Protein AF-A0A2T2UJF6-F1 (afdb_monomer)

Mean predicted aligned error: 7.25 Å

pLDDT: mean 85.11, std 14.35, range [44.59, 97.81]

Solvent-accessible surface area (backbone atoms only — not comparable to full-atom values): 8310 Å² total; per-residue (Å²): 109,72,63,43,50,55,43,50,44,75,62,60,75,44,93,82,50,60,74,75,50,66,83,73,54,60,34,52,92,78,45,32,32,29,29,71,58,31,45,51,50,45,28,36,33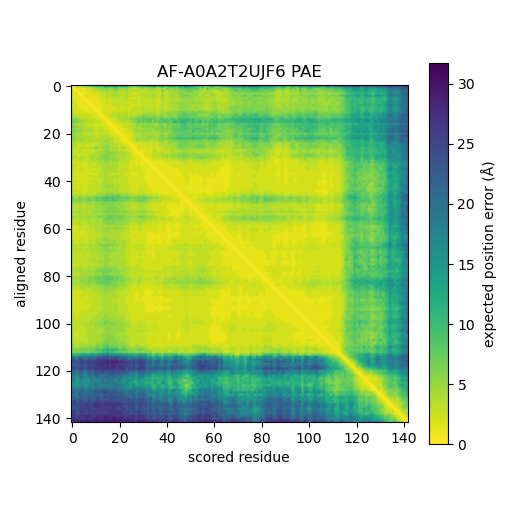,31,73,55,99,87,23,71,34,78,39,82,92,53,58,42,46,75,47,48,34,52,40,44,77,58,40,48,46,45,34,34,77,71,66,66,39,89,70,88,60,68,25,31,66,43,25,53,50,42,28,52,54,35,28,73,77,34,58,67,41,23,40,65,53,57,60,58,42,53,50,83,78,71,58,99,66,80,76,58,56,91,76,46,54,93,62,71,89,48,84,86,70,46,80,78,84,128

Foldseek 3Di:
DVQQVVLVCVQPVDPPRDPVVNVVQDHQVVQALSLVVLVLCQLCCDDAPRRPNVDPPDFLLPGWASDDPQLLVLCVVVVQDPDPDSTVVRRVSQLVVLCVVPNRHSRLCNVVSVVVPDDPDDDDCRSCPPDDDDPVNDPDDD

Secondary structure (DSSP, 8-state):
-HHHHHHHHHHHSSTT--GGGGGTS--GGGT---HHHHHHHHHHHSBSSS-B----SS-GGG------HHHHHHHHHTTS---SS-SHHHHHHHHHHHHHH-TT-GGGGHHHHHHTTT-SSPPPHHHHTT----TTTSPPP-

Sequence (142 aa):
PMLQGVSTTLLTIHDDTPQRLRKHLARPEAGSACKRLNMYLRWMVRPGPVDFGHWSCLDPADLMMPVDVHVGRQARELGLLTRKSNDWTAVRRLTAVCRHFYPSDPARYDFAFFGVGAQDDSLDTRFTGDNSVNRSSLPTPR

Structure (mmCIF, N/CA/C/O backbone):
data_AF-A0A2T2UJF6-F1
#
_entry.id   AF-A0A2T2UJF6-F1
#
loop_
_atom_site.group_PDB
_atom_site.id
_atom_site.type_symbol
_atom_site.label_atom_id
_atom_site.label_alt_id
_atom_site.label_comp_id
_atom_site.label_asym_id
_atom_site.label_entity_id
_atom_site.label_seq_id
_atom_site.pdbx_PDB_ins_code
_atom_site.Cartn_x
_atom_site.Cartn_y
_atom_site.Cartn_z
_atom_site.occupancy
_atom_site.B_iso_or_equiv
_atom_site.auth_seq_id
_atom_site.auth_comp_id
_atom_site.auth_asym_id
_atom_site.auth_atom_id
_atom_site.pdbx_PDB_model_num
ATOM 1 N N . PRO A 1 1 ? 10.808 -10.452 1.354 1.00 67.69 1 PRO A N 1
ATOM 2 C CA . PRO A 1 1 ? 9.364 -10.206 1.099 1.00 67.69 1 PRO A CA 1
ATOM 3 C C . PRO A 1 1 ? 9.130 -10.037 -0.409 1.00 67.69 1 PRO A C 1
ATOM 5 O O . PRO A 1 1 ? 10.040 -9.562 -1.079 1.00 67.69 1 PRO A O 1
ATOM 8 N N . MET A 1 2 ? 7.959 -10.415 -0.933 1.00 84.12 2 MET A N 1
ATOM 9 C CA . MET A 1 2 ? 7.640 -10.380 -2.375 1.00 84.12 2 MET A CA 1
ATOM 10 C C . MET A 1 2 ? 7.996 -9.033 -3.034 1.00 84.12 2 MET A C 1
ATOM 12 O O . MET A 1 2 ? 8.713 -9.003 -4.031 1.00 84.12 2 MET A O 1
ATOM 16 N N . LEU A 1 3 ? 7.645 -7.911 -2.393 1.00 86.19 3 LEU A N 1
ATOM 17 C CA . LEU A 1 3 ? 7.971 -6.568 -2.892 1.00 86.19 3 LEU A CA 1
ATOM 18 C C . LEU A 1 3 ? 9.470 -6.275 -3.017 1.00 86.19 3 LEU A C 1
ATOM 20 O O . LEU A 1 3 ? 9.873 -5.488 -3.872 1.00 86.19 3 LEU A O 1
ATOM 24 N N . GLN A 1 4 ? 10.298 -6.887 -2.167 1.00 86.56 4 GLN A N 1
ATOM 25 C CA . GLN A 1 4 ? 11.748 -6.777 -2.311 1.00 86.56 4 GLN A CA 1
ATOM 26 C C . GLN A 1 4 ? 12.196 -7.468 -3.600 1.00 86.56 4 GLN A C 1
ATOM 28 O O . GLN A 1 4 ? 12.997 -6.897 -4.326 1.00 86.56 4 GLN A O 1
ATOM 33 N N . GLY A 1 5 ? 11.639 -8.646 -3.904 1.00 86.31 5 GLY A N 1
ATOM 34 C CA . GLY A 1 5 ? 11.901 -9.367 -5.149 1.00 86.31 5 GLY A CA 1
ATOM 35 C C . GLY A 1 5 ? 11.538 -8.529 -6.370 1.00 86.31 5 GLY A C 1
ATOM 36 O O . GLY A 1 5 ? 12.403 -8.278 -7.195 1.00 86.31 5 GLY A O 1
ATOM 37 N N . VAL A 1 6 ? 10.313 -7.992 -6.421 1.00 86.69 6 VAL A N 1
ATOM 38 C CA . VAL A 1 6 ? 9.859 -7.120 -7.524 1.00 86.69 6 VAL A CA 1
ATOM 39 C C . VAL A 1 6 ? 10.789 -5.920 -7.712 1.00 86.69 6 VAL A C 1
ATOM 41 O O . VAL A 1 6 ? 11.207 -5.623 -8.827 1.00 86.69 6 VAL A O 1
ATOM 44 N N . SER A 1 7 ? 11.138 -5.235 -6.621 1.00 87.56 7 SER A N 1
ATOM 45 C CA . SER A 1 7 ? 12.005 -4.058 -6.686 1.00 87.56 7 SER A CA 1
ATOM 46 C C . SER A 1 7 ? 13.416 -4.410 -7.167 1.00 87.56 7 SER A C 1
ATOM 48 O O . SER A 1 7 ? 13.961 -3.726 -8.031 1.00 87.56 7 SER A O 1
ATOM 50 N N . THR A 1 8 ? 13.988 -5.513 -6.673 1.00 88.19 8 THR A N 1
ATOM 51 C CA . THR A 1 8 ? 15.278 -6.024 -7.148 1.00 88.19 8 THR A CA 1
ATOM 52 C C . THR A 1 8 ? 15.211 -6.384 -8.630 1.00 88.19 8 THR A C 1
ATOM 54 O O . THR A 1 8 ? 16.037 -5.893 -9.389 1.00 88.19 8 THR A O 1
ATOM 57 N N . THR A 1 9 ? 14.204 -7.149 -9.062 1.00 89.44 9 THR A N 1
ATOM 58 C CA . THR A 1 9 ? 14.029 -7.542 -10.466 1.00 89.44 9 THR A CA 1
ATOM 59 C C . THR A 1 9 ? 13.935 -6.326 -11.381 1.00 89.44 9 THR A C 1
ATOM 61 O O . THR A 1 9 ? 14.648 -6.268 -12.373 1.00 89.44 9 THR A O 1
ATOM 64 N N . LEU A 1 10 ? 13.138 -5.310 -11.037 1.00 87.88 10 LEU A N 1
ATOM 65 C CA . LEU A 1 10 ? 13.035 -4.082 -11.838 1.00 87.88 10 LEU A CA 1
ATOM 66 C C . LEU A 1 10 ? 14.374 -3.344 -11.989 1.00 87.88 10 LEU A C 1
ATOM 68 O O . LEU A 1 10 ? 14.587 -2.658 -12.983 1.00 87.88 10 LEU A O 1
ATOM 72 N N . LEU A 1 11 ? 15.269 -3.464 -11.008 1.00 88.56 11 LEU A N 1
ATOM 73 C CA . LEU A 1 11 ? 16.594 -2.843 -11.037 1.00 88.56 11 LEU A CA 1
ATOM 74 C C . LEU A 1 11 ? 17.646 -3.681 -11.775 1.00 88.56 11 LEU A C 1
ATOM 76 O O . LEU A 1 11 ? 18.731 -3.159 -12.033 1.00 88.56 11 LEU A O 1
ATOM 80 N N . THR A 1 12 ? 17.363 -4.954 -12.058 1.00 89.12 12 THR A N 1
ATOM 81 C CA . THR A 1 12 ? 18.329 -5.912 -12.622 1.00 89.12 12 THR A CA 1
ATOM 82 C C . THR A 1 12 ? 17.839 -6.612 -13.888 1.00 89.12 12 THR A C 1
ATOM 84 O O . THR A 1 12 ? 18.555 -7.453 -14.411 1.00 89.12 12 THR A O 1
ATOM 87 N N . ILE A 1 13 ? 16.627 -6.323 -14.370 1.00 91.19 13 ILE A N 1
ATOM 88 C CA . ILE A 1 13 ? 16.041 -6.995 -15.542 1.00 91.19 13 ILE A CA 1
ATOM 89 C C . ILE A 1 13 ? 16.775 -6.664 -16.849 1.00 91.19 13 ILE A C 1
ATOM 91 O O . ILE A 1 13 ? 16.797 -7.484 -17.761 1.00 91.19 13 ILE A O 1
ATOM 95 N N . HIS A 1 14 ? 17.393 -5.485 -16.927 1.00 90.62 14 HIS A N 1
ATOM 96 C CA . HIS A 1 14 ? 18.230 -5.072 -18.050 1.00 90.62 14 HIS A CA 1
ATOM 97 C C . HIS A 1 14 ? 19.591 -4.607 -17.543 1.00 90.62 14 HIS A C 1
ATOM 99 O O . HIS A 1 14 ? 19.652 -3.804 -16.605 1.00 90.62 14 HIS A O 1
ATOM 105 N N . ASP A 1 15 ? 20.662 -5.045 -18.199 1.00 88.94 15 ASP A N 1
ATOM 106 C CA . ASP A 1 15 ? 22.034 -4.671 -17.835 1.00 88.94 15 ASP A CA 1
ATOM 107 C C . ASP A 1 15 ? 22.271 -3.154 -17.951 1.00 88.94 15 ASP A C 1
ATOM 109 O O . ASP A 1 15 ? 22.974 -2.564 -17.132 1.00 88.94 15 ASP A O 1
ATOM 113 N N . ASP A 1 16 ? 21.571 -2.495 -18.881 1.00 92.06 16 ASP A N 1
ATOM 114 C CA . ASP A 1 16 ? 21.633 -1.044 -19.103 1.00 92.06 16 ASP A CA 1
ATOM 115 C C . ASP A 1 16 ? 20.807 -0.215 -18.101 1.00 92.06 16 ASP A C 1
ATOM 117 O O . ASP A 1 16 ? 20.707 1.012 -18.223 1.00 92.06 16 ASP A O 1
ATOM 121 N N . THR A 1 17 ? 20.185 -0.849 -17.098 1.00 88.12 17 THR A N 1
ATOM 122 C CA . THR A 1 17 ? 19.351 -0.143 -16.114 1.00 88.12 17 THR A CA 1
ATOM 123 C C . THR A 1 17 ? 20.172 0.929 -15.382 1.00 88.12 17 THR A C 1
ATOM 125 O O . THR A 1 17 ? 21.103 0.604 -14.634 1.00 88.12 17 THR A O 1
ATOM 128 N N . PRO A 1 18 ? 19.822 2.227 -15.500 1.00 89.56 18 PRO A N 1
ATOM 129 C CA . PRO A 1 18 ? 20.644 3.284 -14.932 1.00 89.56 18 PRO A CA 1
ATOM 130 C C . PRO A 1 18 ? 20.773 3.173 -13.412 1.00 89.56 18 PRO A C 1
ATOM 132 O O . PRO A 1 18 ? 19.773 3.131 -12.692 1.00 89.56 18 PRO A O 1
ATOM 135 N N . GLN A 1 19 ? 22.002 3.259 -12.892 1.00 85.81 19 GLN A N 1
ATOM 136 C CA . GLN A 1 19 ? 22.273 3.170 -11.449 1.00 85.81 19 GLN A CA 1
ATOM 137 C C . GLN A 1 19 ? 21.448 4.157 -10.609 1.00 85.81 19 GLN A C 1
ATOM 139 O O . GLN A 1 19 ? 21.011 3.820 -9.506 1.00 85.81 19 GLN A O 1
ATOM 144 N N . ARG A 1 20 ? 21.162 5.346 -11.160 1.00 87.06 20 ARG A N 1
ATOM 145 C CA . ARG A 1 20 ? 20.326 6.378 -10.527 1.00 87.06 20 ARG A CA 1
ATOM 146 C C . ARG A 1 20 ? 18.903 5.912 -10.202 1.00 87.06 20 ARG A C 1
ATOM 148 O O . ARG A 1 20 ? 18.263 6.534 -9.366 1.00 87.06 20 ARG A O 1
ATOM 155 N N . LEU A 1 21 ? 18.393 4.848 -10.823 1.00 85.19 21 LEU A N 1
ATOM 156 C CA . LEU A 1 21 ? 17.050 4.335 -10.547 1.00 85.19 21 LEU A CA 1
ATOM 157 C C . LEU A 1 21 ? 16.946 3.729 -9.136 1.00 85.19 21 LEU A C 1
ATOM 159 O O . LEU A 1 21 ? 15.895 3.826 -8.503 1.00 85.19 21 LEU A O 1
ATOM 163 N N . ARG A 1 22 ? 18.055 3.209 -8.583 1.00 82.25 22 ARG A N 1
ATOM 164 C CA . ARG A 1 22 ? 18.105 2.572 -7.251 1.00 82.25 22 ARG A CA 1
ATOM 165 C C . ARG A 1 22 ? 17.654 3.483 -6.103 1.00 82.25 22 ARG A C 1
ATOM 167 O O . ARG A 1 22 ? 17.136 2.982 -5.107 1.00 82.25 22 ARG A O 1
ATOM 174 N N . LYS A 1 23 ? 17.847 4.804 -6.227 1.00 82.25 23 LYS A N 1
ATOM 175 C CA . LYS A 1 23 ? 17.391 5.805 -5.237 1.00 82.25 23 LYS A CA 1
ATOM 176 C C . LYS A 1 23 ? 15.927 6.221 -5.413 1.00 82.25 23 LYS A C 1
ATOM 178 O O . LYS A 1 23 ? 15.360 6.832 -4.517 1.00 82.25 23 LYS A O 1
ATOM 183 N N . HIS A 1 24 ? 15.324 5.915 -6.560 1.00 83.31 24 HIS A N 1
ATOM 184 C CA . HIS A 1 24 ? 13.951 6.303 -6.890 1.00 83.31 24 HIS A CA 1
ATOM 185 C C . HIS A 1 24 ? 12.954 5.151 -6.755 1.00 83.31 24 HIS A C 1
ATOM 187 O O . HIS A 1 24 ? 11.755 5.401 -6.623 1.00 83.31 24 HIS A O 1
ATOM 193 N N . LEU A 1 25 ? 13.435 3.905 -6.749 1.00 87.06 25 LEU A N 1
ATOM 194 C CA . LEU A 1 25 ? 12.606 2.735 -6.510 1.00 87.06 25 LEU A CA 1
ATOM 195 C C . LEU A 1 25 ? 12.590 2.377 -5.019 1.00 87.06 25 LEU A C 1
ATOM 197 O O . LEU A 1 25 ? 13.618 2.069 -4.412 1.00 87.06 25 LEU A O 1
ATOM 201 N N . ALA A 1 26 ? 11.400 2.433 -4.424 1.00 88.31 26 ALA A N 1
ATOM 202 C CA . ALA A 1 26 ? 11.202 2.099 -3.021 1.00 88.31 26 ALA A CA 1
ATOM 203 C C . ALA A 1 26 ? 11.462 0.606 -2.758 1.00 88.31 26 ALA A C 1
ATOM 205 O O . ALA A 1 26 ? 11.133 -0.251 -3.584 1.00 88.31 26 ALA A O 1
ATOM 206 N N . ARG A 1 27 ? 12.038 0.306 -1.588 1.00 89.56 27 ARG A N 1
ATOM 207 C CA . ARG A 1 27 ?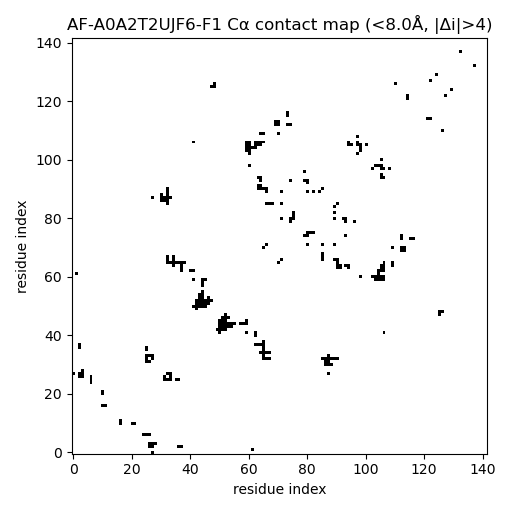 12.348 -1.056 -1.138 1.00 89.56 27 ARG A CA 1
ATOM 208 C C . ARG A 1 27 ? 11.988 -1.247 0.336 1.00 89.56 27 ARG A C 1
ATOM 210 O O . ARG A 1 27 ? 12.296 -0.357 1.136 1.00 89.56 27 ARG A O 1
ATOM 217 N N . PRO A 1 28 ? 11.394 -2.396 0.710 1.00 89.69 28 PRO A N 1
ATOM 218 C CA . PRO A 1 28 ? 11.112 -2.726 2.104 1.00 89.69 28 PRO A CA 1
ATOM 219 C C . PRO A 1 28 ? 12.334 -2.666 3.025 1.00 89.69 28 PRO A C 1
ATOM 221 O O . PRO A 1 28 ? 12.223 -2.183 4.149 1.00 89.69 28 PRO A O 1
ATOM 224 N N . GLU A 1 29 ? 13.500 -3.122 2.553 1.00 88.62 29 GLU A N 1
ATOM 225 C CA . GLU A 1 29 ? 14.750 -3.134 3.335 1.00 88.62 29 GLU A CA 1
ATOM 226 C C . GLU A 1 29 ? 15.220 -1.731 3.751 1.00 88.62 29 GLU A C 1
ATOM 228 O O . GLU A 1 29 ? 15.819 -1.565 4.807 1.00 88.62 29 GLU A O 1
ATOM 233 N N . ALA A 1 30 ? 14.874 -0.704 2.966 1.00 86.56 30 ALA A N 1
ATOM 234 C CA . ALA A 1 30 ? 15.171 0.695 3.263 1.00 86.56 30 ALA A CA 1
ATOM 235 C C . ALA A 1 30 ? 14.131 1.341 4.205 1.00 86.56 30 ALA A C 1
ATOM 237 O O . ALA A 1 30 ? 14.088 2.561 4.343 1.00 86.56 30 ALA A O 1
ATOM 238 N N . GLY A 1 31 ? 13.229 0.549 4.797 1.00 87.00 31 GLY A N 1
ATOM 239 C CA . GLY A 1 31 ? 12.170 1.018 5.695 1.00 87.00 31 GLY A CA 1
ATOM 240 C C . GLY A 1 31 ? 11.010 1.741 5.000 1.00 87.00 31 GLY A C 1
ATOM 241 O O . GLY A 1 31 ? 10.057 2.148 5.664 1.00 87.00 31 GLY A O 1
ATOM 242 N N . SER A 1 32 ? 11.038 1.881 3.672 1.00 91.38 32 SER A N 1
ATOM 243 C CA . SER A 1 32 ? 9.984 2.565 2.922 1.00 91.38 32 SER A CA 1
ATOM 244 C C . SER A 1 32 ? 8.648 1.826 3.020 1.00 91.38 32 SER A C 1
ATOM 246 O O . SER A 1 32 ? 8.590 0.606 2.871 1.00 91.38 32 SER A O 1
ATOM 248 N N . ALA A 1 33 ? 7.546 2.571 3.146 1.00 93.94 33 ALA A N 1
ATOM 249 C CA . ALA A 1 33 ? 6.194 2.021 3.004 1.00 93.94 33 ALA A CA 1
ATOM 250 C C . ALA A 1 33 ? 5.951 1.390 1.622 1.00 93.94 33 ALA A C 1
ATOM 252 O O . ALA A 1 33 ? 4.980 0.668 1.430 1.00 93.94 33 ALA A O 1
ATOM 253 N N . CYS A 1 34 ? 6.801 1.701 0.636 1.00 95.31 34 CYS A N 1
ATOM 254 C CA . CYS A 1 34 ? 6.667 1.231 -0.740 1.00 95.31 34 CYS A CA 1
ATOM 255 C C . CYS A 1 34 ? 5.301 1.561 -1.363 1.00 95.31 34 CYS A C 1
ATOM 257 O O . CYS A 1 34 ? 4.871 0.877 -2.285 1.00 95.31 34 CYS A O 1
ATOM 259 N N . LYS A 1 35 ? 4.633 2.633 -0.902 1.00 94.50 35 LYS A N 1
ATOM 260 C CA . LYS A 1 35 ? 3.248 2.973 -1.269 1.00 94.50 35 LYS A CA 1
ATOM 261 C C . LYS A 1 35 ? 2.993 2.933 -2.771 1.00 94.50 35 LYS A C 1
ATOM 263 O O . LYS A 1 35 ? 2.043 2.303 -3.212 1.00 94.50 35 LYS A O 1
ATOM 268 N N . ARG A 1 36 ? 3.859 3.575 -3.561 1.00 93.38 36 ARG A N 1
ATOM 269 C CA . ARG A 1 36 ? 3.731 3.615 -5.027 1.00 93.38 36 ARG A CA 1
ATOM 270 C C . ARG A 1 36 ? 3.801 2.222 -5.654 1.00 93.38 36 ARG A C 1
ATOM 272 O O . ARG A 1 36 ? 3.019 1.931 -6.546 1.00 93.38 36 ARG A O 1
ATOM 279 N N . LEU A 1 37 ? 4.707 1.372 -5.171 1.00 94.00 37 LEU A N 1
ATOM 280 C CA . LEU A 1 37 ? 4.861 0.010 -5.676 1.00 94.00 37 LEU A CA 1
ATOM 281 C C . LEU A 1 37 ? 3.689 -0.880 -5.235 1.00 94.00 37 LEU A C 1
ATOM 283 O O . LEU A 1 37 ? 3.153 -1.611 -6.057 1.00 94.00 37 LEU A O 1
ATOM 287 N N . ASN A 1 38 ? 3.226 -0.753 -3.986 1.00 96.00 38 ASN A N 1
ATOM 288 C CA . ASN A 1 38 ? 2.009 -1.422 -3.510 1.00 96.00 38 ASN A CA 1
ATOM 289 C C . ASN A 1 38 ? 0.775 -1.015 -4.331 1.00 96.00 38 ASN A C 1
ATOM 291 O O . ASN A 1 38 ? -0.008 -1.879 -4.709 1.00 96.00 38 ASN A O 1
ATOM 295 N N . MET A 1 39 ? 0.616 0.278 -4.647 1.00 95.31 39 MET A N 1
ATOM 296 C CA . MET A 1 39 ? -0.482 0.757 -5.498 1.00 95.31 39 MET A CA 1
ATOM 297 C C . MET A 1 39 ? -0.416 0.187 -6.901 1.00 95.31 39 MET A C 1
ATOM 299 O O . MET A 1 39 ? -1.422 -0.296 -7.406 1.00 95.31 39 MET A O 1
ATOM 303 N N . TYR A 1 40 ? 0.769 0.212 -7.507 1.00 95.06 40 TYR A N 1
ATOM 304 C CA . TYR A 1 40 ? 0.957 -0.338 -8.838 1.00 95.06 40 TYR A CA 1
ATOM 305 C C . TYR A 1 40 ? 0.605 -1.829 -8.876 1.00 95.06 40 TYR A C 1
ATOM 307 O O . TYR A 1 40 ? -0.196 -2.248 -9.702 1.00 95.06 40 TYR A O 1
ATOM 315 N N . LEU A 1 41 ? 1.133 -2.621 -7.937 1.00 95.31 41 LEU A N 1
ATOM 316 C CA . LEU A 1 41 ? 0.828 -4.050 -7.851 1.00 95.31 41 LEU A CA 1
ATOM 317 C C . LEU A 1 41 ? -0.665 -4.304 -7.642 1.00 95.31 41 LEU A C 1
ATOM 319 O O . LEU A 1 41 ? -1.229 -5.165 -8.305 1.00 95.31 41 LEU A O 1
ATOM 323 N N . ARG A 1 42 ? -1.323 -3.523 -6.780 1.00 95.50 42 ARG A N 1
ATOM 324 C CA . ARG A 1 42 ? -2.771 -3.608 -6.585 1.00 95.50 42 ARG A CA 1
ATOM 325 C C . ARG A 1 42 ? -3.534 -3.385 -7.891 1.00 95.50 42 ARG A C 1
ATOM 327 O O . ARG A 1 42 ? -4.376 -4.213 -8.215 1.00 95.50 42 ARG A O 1
ATOM 334 N N . TRP A 1 43 ? -3.227 -2.320 -8.635 1.00 96.25 43 TRP A N 1
ATOM 335 C CA . TRP A 1 43 ? -3.873 -2.035 -9.919 1.00 96.25 43 TRP A CA 1
ATOM 336 C C . TRP A 1 43 ? -3.650 -3.144 -10.941 1.00 96.25 43 TRP A C 1
ATOM 338 O O . TRP A 1 43 ? -4.566 -3.487 -11.677 1.00 96.25 43 TRP A O 1
ATOM 348 N N . MET A 1 44 ? -2.448 -3.713 -10.997 1.00 97.25 44 MET A N 1
ATOM 349 C CA . MET A 1 44 ? -2.144 -4.747 -11.983 1.00 97.25 44 MET A CA 1
ATOM 350 C C . MET A 1 44 ? -2.763 -6.104 -11.631 1.00 97.25 44 MET A C 1
ATOM 352 O O . MET A 1 44 ? -3.155 -6.822 -12.543 1.00 97.25 44 MET A O 1
ATOM 356 N N . VAL A 1 45 ? -2.851 -6.456 -10.345 1.00 96.38 45 VAL A N 1
ATOM 357 C CA . VAL A 1 45 ? -3.259 -7.795 -9.879 1.00 96.38 45 VAL A CA 1
ATOM 358 C C . VAL A 1 45 ? -4.751 -7.884 -9.559 1.00 96.38 45 VAL A C 1
ATOM 360 O O . VAL A 1 45 ? -5.389 -8.880 -9.886 1.00 96.38 45 VAL A O 1
ATOM 363 N N . ARG A 1 46 ? -5.342 -6.871 -8.910 1.00 95.19 46 ARG A N 1
ATOM 364 C CA . ARG A 1 46 ? -6.766 -6.922 -8.546 1.00 95.19 46 ARG A CA 1
ATOM 365 C C . ARG A 1 46 ? -7.629 -6.559 -9.751 1.00 95.19 46 ARG A C 1
ATOM 367 O O . ARG A 1 46 ? -7.335 -5.567 -10.411 1.00 95.19 46 ARG A O 1
ATOM 374 N N . PRO A 1 47 ? -8.727 -7.279 -10.009 1.00 91.19 47 PRO A N 1
ATOM 375 C CA . PRO A 1 47 ? -9.768 -6.788 -10.896 1.00 91.19 47 PRO A CA 1
ATOM 376 C C . PRO A 1 47 ? -10.626 -5.743 -10.168 1.00 91.19 47 PRO A C 1
ATOM 378 O O . PRO A 1 47 ? -10.904 -5.865 -8.970 1.00 91.19 47 PRO A O 1
ATOM 381 N N . GLY A 1 48 ? -11.095 -4.724 -10.883 1.00 87.38 48 GLY A N 1
ATOM 382 C CA . GLY A 1 48 ? -12.051 -3.778 -10.323 1.00 87.38 48 GLY A CA 1
ATOM 383 C C . GLY A 1 48 ? -12.400 -2.619 -11.253 1.00 87.38 48 GLY A C 1
ATOM 384 O O . GLY A 1 48 ? -11.922 -2.543 -12.377 1.00 87.38 48 GLY A O 1
ATOM 385 N N . PRO A 1 49 ? -13.235 -1.679 -10.784 1.00 83.94 49 PRO A N 1
ATOM 386 C CA . PRO A 1 49 ? -13.602 -0.491 -11.560 1.00 83.94 49 PRO A CA 1
ATOM 387 C C . PRO A 1 49 ? -12.433 0.490 -11.766 1.00 83.94 49 PRO A C 1
ATOM 389 O O . PRO A 1 49 ? -12.468 1.286 -12.698 1.00 83.94 49 PRO A O 1
ATOM 392 N N . VAL A 1 50 ? -11.421 0.450 -10.892 1.00 87.81 50 VAL A N 1
ATOM 393 C CA . VAL A 1 50 ? -10.193 1.269 -10.973 1.00 87.81 50 VAL A CA 1
ATOM 394 C C . VAL A 1 50 ? -8.950 0.401 -11.197 1.00 87.81 50 VAL A C 1
ATOM 396 O O . VAL A 1 50 ? -7.968 0.869 -11.767 1.00 87.81 50 VAL A O 1
ATOM 399 N N . ASP A 1 51 ? -8.988 -0.857 -10.752 1.00 93.69 51 ASP A N 1
ATOM 400 C CA . ASP A 1 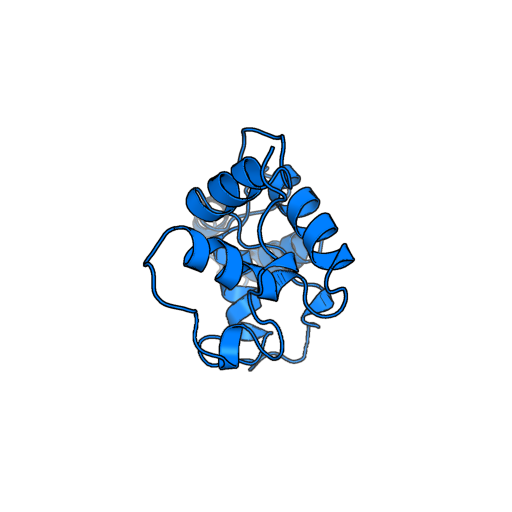51 ? -7.861 -1.782 -10.834 1.00 93.69 51 ASP A CA 1
ATOM 401 C C . ASP A 1 51 ? -7.969 -2.596 -12.141 1.00 93.69 51 ASP A C 1
ATOM 403 O O . ASP A 1 51 ? -9.027 -3.138 -12.456 1.00 93.69 51 ASP A O 1
ATOM 407 N N . PHE A 1 52 ? -6.883 -2.672 -12.912 1.00 95.31 52 PHE A N 1
ATOM 408 C CA . PHE A 1 52 ? -6.855 -3.269 -14.251 1.00 95.31 52 PHE A CA 1
ATOM 409 C C . PHE A 1 52 ? -6.986 -4.797 -14.260 1.00 95.31 52 PHE A C 1
ATOM 411 O O . PHE A 1 52 ? -7.592 -5.355 -15.172 1.00 95.31 52 PHE A O 1
ATOM 418 N N . GLY A 1 53 ? -6.387 -5.483 -13.282 1.00 95.44 53 GLY A N 1
ATOM 419 C CA . GLY A 1 53 ? -6.449 -6.946 -13.164 1.00 95.44 53 GLY A CA 1
ATOM 420 C C . GLY A 1 53 ? -5.792 -7.718 -14.317 1.00 95.44 53 GLY A C 1
ATOM 421 O O . GLY A 1 53 ? -6.224 -8.819 -14.647 1.00 95.44 53 GLY A O 1
ATOM 422 N N . HIS A 1 54 ? -4.771 -7.151 -14.964 1.00 96.56 54 HIS A N 1
ATOM 423 C CA . HIS A 1 54 ? -4.075 -7.790 -16.088 1.00 96.56 54 HIS A CA 1
ATOM 424 C C . HIS A 1 54 ? -3.053 -8.858 -15.677 1.00 96.56 54 HIS A C 1
ATOM 426 O O . HIS A 1 54 ? -2.628 -9.647 -16.519 1.00 96.56 54 HIS A O 1
ATOM 432 N N . TRP A 1 55 ? -2.589 -8.865 -14.428 1.00 95.38 55 TRP A N 1
ATOM 433 C CA . TRP A 1 55 ? -1.540 -9.771 -13.965 1.00 95.38 55 TRP A CA 1
ATOM 434 C C . TRP A 1 55 ? -2.124 -10.945 -13.189 1.00 95.38 55 TRP A C 1
ATOM 436 O O . TRP 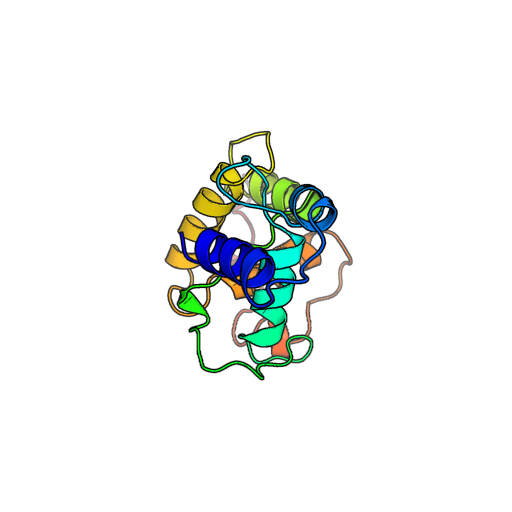A 1 55 ? -2.710 -10.762 -12.130 1.00 95.38 55 TRP A O 1
ATOM 446 N N . SER A 1 56 ? -1.876 -12.154 -13.693 1.00 93.06 56 SER A N 1
ATOM 447 C CA . SER A 1 56 ? -2.265 -13.426 -13.071 1.00 93.06 56 SER A CA 1
ATOM 448 C C . SER A 1 56 ? -1.095 -14.173 -12.422 1.00 93.06 56 SER A C 1
ATOM 450 O O . SER A 1 56 ? -1.253 -15.296 -11.961 1.00 93.06 56 SER A O 1
ATOM 452 N N . CYS A 1 57 ? 0.107 -13.588 -12.424 1.00 90.38 57 CYS A N 1
ATOM 453 C CA . CYS A 1 57 ? 1.310 -14.190 -11.838 1.00 90.38 57 CYS A CA 1
ATOM 454 C C . CYS A 1 57 ? 1.403 -14.027 -10.311 1.00 90.38 57 CYS A C 1
ATOM 456 O O . CYS A 1 57 ? 2.375 -14.478 -9.708 1.00 90.38 57 CYS A O 1
ATOM 458 N N . LEU A 1 58 ? 0.434 -13.340 -9.706 1.00 92.50 58 LEU A N 1
ATOM 459 C CA . LEU A 1 58 ? 0.346 -13.029 -8.285 1.00 92.50 58 LEU A CA 1
ATOM 460 C C . LEU A 1 58 ? -1.118 -13.091 -7.867 1.00 92.50 58 LEU A C 1
ATOM 462 O O . LEU A 1 58 ? -1.982 -12.664 -8.633 1.00 92.50 58 LEU A O 1
ATOM 466 N N . ASP A 1 59 ? -1.377 -13.536 -6.641 1.00 94.62 59 ASP A N 1
ATOM 467 C CA . ASP A 1 59 ? -2.727 -13.540 -6.091 1.00 94.62 59 ASP A CA 1
ATOM 468 C C . ASP A 1 59 ? -3.016 -12.238 -5.324 1.00 94.62 59 ASP A C 1
ATOM 470 O O . ASP A 1 59 ? -2.126 -11.686 -4.663 1.00 94.62 59 ASP A O 1
ATOM 474 N N . PRO A 1 60 ? -4.269 -11.739 -5.315 1.00 95.62 60 PRO A N 1
ATOM 475 C CA . PRO A 1 60 ? -4.653 -10.599 -4.480 1.00 95.62 60 PRO A CA 1
ATOM 476 C C . PRO A 1 60 ? -4.313 -10.779 -2.989 1.00 95.62 60 PRO A C 1
ATOM 478 O O . PRO A 1 60 ? -4.030 -9.799 -2.297 1.00 95.62 60 PRO A O 1
ATOM 481 N N . ALA A 1 61 ? -4.262 -12.023 -2.502 1.00 95.88 61 ALA A N 1
ATOM 482 C CA . ALA A 1 61 ? -3.882 -12.384 -1.134 1.00 95.88 61 ALA A CA 1
ATOM 483 C C . ALA A 1 61 ? -2.434 -11.987 -0.767 1.00 95.88 61 ALA A C 1
ATOM 485 O O . ALA A 1 61 ? -2.134 -11.707 0.407 1.00 95.88 61 ALA A O 1
ATOM 486 N N . ASP A 1 62 ? -1.549 -11.917 -1.768 1.00 94.56 62 ASP A N 1
ATOM 487 C CA . ASP A 1 62 ? -0.133 -11.559 -1.623 1.00 94.56 62 ASP A CA 1
ATOM 488 C C . ASP A 1 62 ? 0.099 -10.047 -1.556 1.00 94.56 62 ASP A C 1
ATOM 490 O O . ASP A 1 62 ? 1.192 -9.584 -1.204 1.00 94.56 62 ASP A O 1
ATOM 494 N N . LEU A 1 63 ? -0.923 -9.255 -1.884 1.00 96.06 63 LEU A N 1
ATOM 495 C CA . LEU A 1 63 ? -0.815 -7.808 -1.911 1.00 96.06 63 LEU A CA 1
ATOM 496 C C . LEU A 1 63 ? -0.662 -7.222 -0.505 1.00 96.06 63 LEU A C 1
ATOM 498 O O . LEU A 1 63 ? -1.115 -7.754 0.513 1.00 96.06 63 LEU A O 1
ATOM 502 N N . MET A 1 64 ? -0.002 -6.068 -0.466 1.00 96.56 64 MET A N 1
ATOM 503 C CA . MET A 1 64 ? 0.274 -5.317 0.752 1.00 96.56 64 MET A CA 1
ATOM 504 C C . MET A 1 64 ? -0.454 -3.978 0.712 1.00 96.56 64 MET A C 1
ATOM 506 O O . MET A 1 64 ? -0.604 -3.372 -0.351 1.00 96.56 64 MET A O 1
ATOM 510 N N . MET A 1 65 ? -0.865 -3.489 1.883 1.00 96.50 65 MET A N 1
ATOM 511 C CA . MET A 1 65 ? -1.591 -2.228 1.986 1.00 96.50 65 MET A CA 1
ATOM 512 C C . MET A 1 65 ? -0.740 -1.044 1.483 1.00 96.50 65 MET A C 1
ATOM 514 O O . MET A 1 65 ? 0.398 -0.851 1.931 1.00 96.50 65 MET A O 1
ATOM 518 N N . PRO A 1 66 ? -1.273 -0.205 0.586 1.00 95.56 66 PRO A N 1
ATOM 519 C CA . PRO A 1 66 ? -0.606 0.981 0.050 1.00 95.56 66 PRO A CA 1
ATOM 520 C C . PRO A 1 66 ? -0.661 2.168 1.032 1.00 95.56 66 PRO A C 1
ATOM 522 O O . PRO A 1 66 ? -1.246 3.207 0.755 1.00 95.56 66 PRO A O 1
ATOM 525 N N . VAL A 1 67 ? -0.028 2.032 2.199 1.00 95.50 67 VAL A N 1
ATOM 526 C CA . VAL A 1 67 ? -0.140 3.027 3.278 1.00 95.50 67 VAL A CA 1
ATOM 527 C C . VAL A 1 67 ? 0.481 4.374 2.887 1.00 95.50 67 VAL A C 1
ATOM 529 O O . VAL A 1 67 ? 1.701 4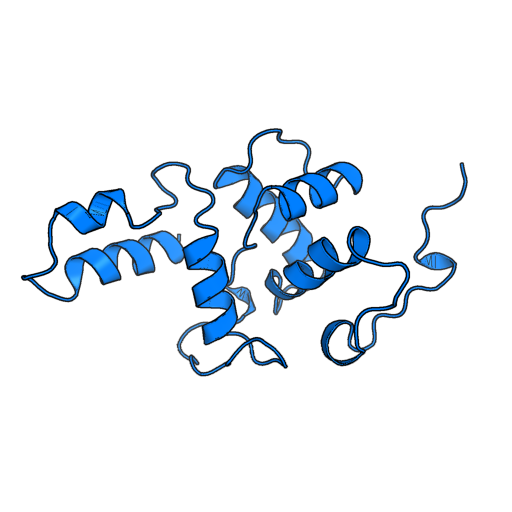.491 2.750 1.00 95.50 67 VAL A O 1
ATOM 532 N N . ASP A 1 68 ? -0.355 5.407 2.774 1.00 92.88 68 ASP A N 1
ATOM 533 C CA . ASP A 1 68 ? 0.052 6.813 2.750 1.00 92.88 68 ASP A CA 1
ATOM 534 C C . ASP A 1 68 ? -0.372 7.564 4.025 1.00 92.88 68 ASP A C 1
ATOM 536 O O . ASP A 1 68 ? -0.717 6.963 5.046 1.00 92.88 68 ASP A O 1
ATOM 540 N N . VAL A 1 69 ? -0.262 8.895 4.002 1.00 90.94 69 VAL A N 1
ATOM 541 C CA . VAL A 1 69 ? -0.598 9.757 5.142 1.00 90.94 69 VAL A CA 1
ATOM 542 C C . VAL A 1 69 ? -2.066 9.642 5.548 1.00 90.94 69 VAL A C 1
ATOM 544 O O . VAL A 1 69 ? -2.337 9.588 6.746 1.00 90.94 69 VAL A O 1
ATOM 547 N N . HIS A 1 70 ? -2.987 9.529 4.589 1.00 89.50 70 HIS A N 1
ATOM 548 C CA . HIS A 1 70 ? -4.418 9.425 4.856 1.00 89.50 70 HIS A CA 1
ATOM 549 C C . HIS A 1 70 ? -4.771 8.031 5.353 1.00 89.50 70 HIS A C 1
ATOM 551 O O . HIS A 1 70 ? -5.340 7.905 6.435 1.00 89.50 70 HIS A O 1
ATOM 557 N N . VAL A 1 71 ? -4.325 6.987 4.646 1.00 92.81 71 VAL A N 1
ATOM 558 C CA . VAL A 1 71 ? -4.546 5.592 5.065 1.00 92.81 71 VAL A CA 1
ATOM 559 C C . VAL A 1 71 ? -3.995 5.358 6.470 1.00 92.81 71 VAL A C 1
ATOM 561 O O . VAL A 1 71 ? -4.672 4.806 7.335 1.00 92.81 71 VAL A O 1
ATOM 564 N N . GLY A 1 72 ? -2.774 5.831 6.732 1.00 93.69 72 GLY A N 1
ATOM 565 C CA . GLY A 1 72 ? -2.160 5.714 8.047 1.00 93.69 72 GLY A CA 1
ATOM 566 C C . GLY A 1 72 ? -2.911 6.485 9.134 1.00 93.69 72 GLY A C 1
ATOM 567 O O . GLY A 1 72 ? -2.977 6.012 10.265 1.00 93.69 72 GLY A O 1
ATOM 568 N N . ARG A 1 73 ? -3.458 7.669 8.833 1.00 91.31 73 ARG A N 1
ATOM 569 C CA . ARG A 1 73 ? -4.258 8.451 9.787 1.00 91.31 73 ARG A CA 1
ATOM 570 C C . ARG A 1 73 ? -5.565 7.734 10.118 1.00 91.31 73 ARG A C 1
ATOM 572 O O . ARG A 1 73 ? -5.799 7.462 11.291 1.00 91.31 73 ARG A O 1
ATOM 579 N N . GLN A 1 74 ? -6.330 7.321 9.109 1.00 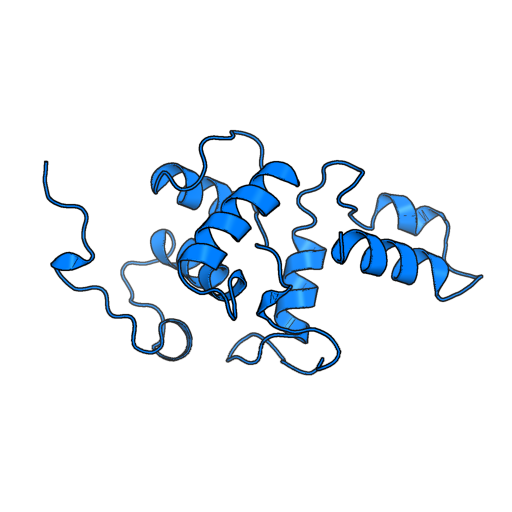90.81 74 GLN A N 1
ATOM 580 C CA . GLN A 1 74 ? -7.611 6.644 9.327 1.00 90.81 74 GLN A CA 1
ATOM 581 C C . GLN A 1 74 ? -7.424 5.307 10.050 1.00 90.81 74 GLN A C 1
ATOM 583 O O . GLN A 1 74 ? -8.145 5.004 10.995 1.00 90.81 74 GLN A O 1
ATOM 588 N N . ALA A 1 75 ? -6.393 4.534 9.699 1.00 93.25 75 ALA A N 1
ATOM 589 C CA . ALA A 1 75 ? -6.069 3.301 10.412 1.00 93.25 75 ALA A CA 1
ATOM 590 C C . ALA A 1 75 ? -5.730 3.529 11.899 1.00 93.25 75 ALA A C 1
ATOM 592 O O . ALA A 1 75 ? -5.992 2.649 12.717 1.00 93.25 75 ALA A O 1
ATOM 593 N N . ARG A 1 76 ? -5.156 4.682 12.273 1.00 93.31 76 ARG A N 1
ATOM 594 C CA . ARG A 1 76 ? -4.898 5.035 13.683 1.00 93.31 76 ARG A CA 1
ATOM 595 C C . ARG A 1 76 ? -6.159 5.479 14.408 1.00 93.31 76 ARG A C 1
ATOM 597 O O . ARG A 1 76 ? -6.371 5.051 15.535 1.00 93.31 76 ARG A O 1
ATOM 604 N N . GLU A 1 77 ? -6.985 6.299 13.767 1.00 89.38 77 GLU A N 1
ATOM 605 C CA . GLU A 1 77 ? -8.274 6.741 14.317 1.00 89.38 77 GLU A CA 1
ATOM 606 C C . GLU A 1 77 ? -9.202 5.549 14.593 1.00 89.38 77 GLU A C 1
ATOM 608 O O . GLU A 1 77 ? -9.859 5.503 15.628 1.00 89.38 77 GLU A O 1
ATOM 613 N N . LEU A 1 78 ? -9.165 4.533 13.727 1.00 89.50 78 LEU A N 1
ATOM 614 C CA . LEU A 1 78 ? -9.893 3.270 13.889 1.00 89.50 78 LEU A CA 1
ATOM 615 C C . LEU A 1 78 ? -9.220 2.275 14.856 1.00 89.50 78 LEU A C 1
ATOM 617 O O . LEU A 1 78 ? -9.723 1.171 15.048 1.00 89.50 78 LEU A O 1
ATOM 621 N N . GLY A 1 79 ? -8.062 2.608 15.434 1.00 91.88 79 GLY A N 1
ATOM 622 C CA . GLY A 1 79 ? -7.330 1.729 16.355 1.00 91.88 79 GLY A CA 1
ATOM 623 C C . GLY A 1 79 ? -6.633 0.523 15.704 1.00 91.88 79 GLY A C 1
ATOM 624 O O . GLY A 1 79 ? -6.081 -0.317 16.412 1.00 91.88 79 GLY A O 1
ATOM 625 N N . LEU A 1 80 ? -6.596 0.438 14.370 1.00 94.31 80 LEU A N 1
ATOM 626 C CA . LEU A 1 80 ? -5.951 -0.650 13.617 1.00 94.31 80 LEU A CA 1
ATOM 627 C C . LEU A 1 80 ? -4.420 -0.507 13.565 1.00 94.31 80 LEU A C 1
ATOM 629 O O . LEU A 1 80 ? -3.694 -1.479 13.351 1.00 94.31 80 LEU A O 1
ATOM 633 N N . LEU A 1 81 ? -3.910 0.712 13.761 1.00 95.19 81 LEU A N 1
ATOM 634 C CA . LEU A 1 81 ? -2.486 1.008 13.894 1.00 95.19 81 LEU A CA 1
ATOM 635 C C . LEU A 1 81 ? -2.215 1.875 15.124 1.00 95.19 81 LEU A C 1
ATOM 637 O O . LEU A 1 81 ? -2.843 2.901 15.329 1.00 95.19 81 LEU A O 1
ATOM 641 N N . THR A 1 82 ? -1.175 1.529 15.882 1.00 94.38 82 THR A N 1
ATOM 642 C CA . THR A 1 82 ? -0.663 2.354 16.997 1.00 94.38 82 THR A CA 1
ATOM 643 C C . THR A 1 82 ? 0.659 3.055 16.667 1.00 94.38 82 THR A C 1
ATOM 645 O O . THR A 1 82 ? 1.065 4.010 17.327 1.00 94.38 82 THR A O 1
ATOM 648 N N . ARG A 1 83 ? 1.365 2.596 15.625 1.00 94.44 83 ARG A N 1
ATOM 649 C CA . ARG A 1 83 ? 2.672 3.130 15.217 1.00 94.44 83 ARG A CA 1
ATOM 650 C C . ARG A 1 83 ? 2.510 4.499 14.562 1.00 94.44 83 ARG A C 1
ATOM 652 O O . ARG A 1 83 ? 1.738 4.616 13.619 1.00 94.44 83 ARG A O 1
ATOM 659 N N . LYS A 1 84 ? 3.292 5.501 14.981 1.00 93.25 84 LYS A N 1
ATOM 660 C CA . LYS A 1 84 ? 3.264 6.863 14.403 1.00 93.25 84 LYS A CA 1
ATOM 661 C C . LYS A 1 84 ? 3.823 6.950 12.976 1.00 93.25 84 LYS A C 1
ATOM 663 O O . LYS A 1 84 ? 3.293 7.696 12.165 1.00 93.25 84 LYS A O 1
ATOM 668 N N . SER A 1 85 ? 4.862 6.180 12.658 1.00 94.88 85 SER A N 1
ATOM 669 C CA . SER A 1 85 ? 5.487 6.176 11.327 1.00 94.88 85 SER A CA 1
ATOM 670 C C . SER A 1 85 ? 4.683 5.357 10.316 1.00 94.88 85 SER A C 1
ATOM 672 O O . SER A 1 85 ? 4.218 4.265 10.640 1.00 94.88 85 SER A O 1
ATOM 674 N N . ASN A 1 86 ? 4.583 5.845 9.078 1.00 95.19 86 ASN A N 1
ATOM 675 C CA . ASN A 1 86 ? 4.064 5.101 7.923 1.00 95.19 86 ASN A CA 1
ATOM 676 C C . ASN A 1 86 ? 5.210 4.375 7.203 1.00 95.19 86 ASN A C 1
ATOM 678 O O . ASN A 1 86 ? 5.517 4.671 6.055 1.00 95.19 86 ASN A O 1
ATOM 682 N N . ASP A 1 87 ? 5.907 3.484 7.900 1.00 95.44 87 ASP A N 1
ATOM 683 C CA . ASP A 1 87 ? 7.017 2.709 7.337 1.00 95.44 87 ASP A CA 1
ATOM 684 C C . ASP A 1 87 ? 6.575 1.295 6.935 1.00 95.44 87 ASP A C 1
ATOM 686 O O . ASP A 1 87 ? 5.410 0.910 7.076 1.00 95.44 87 ASP A O 1
ATOM 690 N N . TRP A 1 88 ? 7.518 0.486 6.452 1.00 95.88 88 TRP A N 1
ATOM 691 C CA . TRP A 1 88 ? 7.239 -0.906 6.095 1.00 95.88 88 TRP A CA 1
ATOM 692 C C . TRP A 1 88 ? 6.637 -1.728 7.250 1.00 95.88 88 TRP A C 1
ATOM 694 O O . TRP A 1 88 ? 5.839 -2.642 7.028 1.00 95.88 88 TRP A O 1
ATOM 704 N N . THR A 1 89 ? 6.967 -1.395 8.502 1.00 96.06 89 THR A N 1
ATOM 705 C CA . THR A 1 89 ? 6.388 -2.073 9.669 1.00 96.06 89 THR A CA 1
ATOM 706 C C . THR A 1 89 ? 4.906 -1.739 9.813 1.00 96.06 89 THR A C 1
ATOM 708 O O . THR A 1 89 ? 4.108 -2.638 10.078 1.00 96.06 89 THR A O 1
ATOM 711 N N . ALA A 1 90 ? 4.516 -0.478 9.603 1.00 96.94 90 ALA A N 1
ATOM 712 C CA . ALA A 1 90 ? 3.108 -0.086 9.576 1.00 96.94 90 ALA A CA 1
ATOM 713 C C . ALA A 1 90 ? 2.342 -0.795 8.450 1.00 96.94 90 ALA A C 1
ATOM 715 O O . ALA A 1 90 ? 1.271 -1.341 8.705 1.00 96.94 90 ALA A O 1
ATOM 716 N N . VAL A 1 91 ? 2.924 -0.878 7.248 1.00 97.12 91 VAL A N 1
ATOM 717 C CA . VAL A 1 91 ? 2.342 -1.619 6.114 1.00 97.12 91 VAL A CA 1
ATOM 718 C C . VAL A 1 91 ? 2.090 -3.076 6.487 1.00 97.12 91 VAL A C 1
ATOM 720 O O . VAL A 1 91 ? 0.975 -3.566 6.324 1.00 97.12 91 VAL A O 1
ATOM 723 N N . ARG A 1 92 ? 3.092 -3.769 7.043 1.00 96.94 92 ARG A N 1
ATOM 724 C CA . ARG A 1 92 ? 2.946 -5.170 7.467 1.00 96.94 92 ARG A CA 1
ATOM 725 C C . ARG A 1 92 ? 1.859 -5.351 8.522 1.00 96.94 92 ARG A C 1
ATOM 727 O O . ARG A 1 92 ? 1.071 -6.283 8.404 1.00 96.94 92 ARG A O 1
ATOM 734 N N . ARG A 1 93 ? 1.816 -4.479 9.534 1.00 97.38 93 ARG A N 1
ATOM 735 C CA . ARG A 1 93 ? 0.825 -4.552 10.619 1.00 97.38 93 ARG A CA 1
ATOM 736 C C . ARG A 1 93 ? -0.589 -4.325 10.104 1.00 97.38 93 ARG A C 1
ATOM 738 O O . ARG A 1 93 ? -1.452 -5.154 10.361 1.00 97.38 93 ARG A O 1
ATOM 745 N N . LEU A 1 94 ? -0.804 -3.263 9.328 1.00 97.38 94 LEU A N 1
ATOM 746 C CA . LEU A 1 94 ? -2.124 -2.978 8.773 1.00 97.38 94 LEU A CA 1
ATOM 747 C C . LEU A 1 94 ? -2.570 -4.079 7.812 1.00 97.38 94 LEU A C 1
ATOM 749 O O . LEU A 1 94 ? -3.698 -4.542 7.899 1.00 97.38 94 LEU A O 1
ATOM 753 N N . THR A 1 95 ? -1.668 -4.561 6.952 1.00 97.50 95 THR A N 1
ATOM 754 C CA . THR A 1 95 ? -1.980 -5.676 6.044 1.00 97.50 95 THR A CA 1
ATOM 755 C C . THR A 1 95 ? -2.360 -6.936 6.819 1.00 97.50 95 THR A C 1
ATOM 757 O O . THR A 1 95 ? -3.273 -7.636 6.404 1.00 97.50 95 THR A O 1
ATOM 760 N N . ALA A 1 96 ? -1.704 -7.238 7.945 1.00 97.81 96 ALA A N 1
ATOM 761 C CA . ALA A 1 96 ? -2.067 -8.388 8.774 1.00 97.81 96 ALA A CA 1
ATOM 762 C C . ALA A 1 96 ? -3.483 -8.258 9.361 1.00 97.81 96 ALA A C 1
ATOM 764 O O . ALA A 1 96 ? -4.234 -9.228 9.335 1.00 97.81 96 ALA A O 1
ATOM 765 N N . VAL A 1 97 ? -3.861 -7.061 9.820 1.00 96.94 97 VAL A N 1
ATOM 766 C CA . VAL A 1 97 ? -5.222 -6.769 10.296 1.00 96.94 97 VAL A CA 1
ATOM 767 C C . VAL A 1 97 ? -6.240 -6.917 9.161 1.00 96.94 97 VAL A C 1
ATOM 769 O O . VAL A 1 97 ? -7.201 -7.665 9.291 1.00 96.94 97 VAL A O 1
ATOM 772 N N . CYS A 1 98 ? -6.001 -6.286 8.011 1.00 96.19 98 CYS A N 1
ATOM 773 C CA . CYS A 1 98 ? -6.875 -6.400 6.841 1.00 96.19 98 CYS A CA 1
ATOM 774 C C . CYS A 1 98 ? -7.003 -7.848 6.341 1.00 96.19 98 CYS A C 1
ATOM 776 O O . CYS A 1 98 ? -8.089 -8.273 5.962 1.00 96.19 98 CYS A O 1
ATOM 778 N N . ARG A 1 99 ? -5.917 -8.629 6.397 1.00 96.50 99 ARG A N 1
ATOM 779 C CA . ARG A 1 99 ? -5.917 -10.054 6.040 1.00 96.50 99 ARG A CA 1
ATOM 780 C C . ARG A 1 99 ? -6.734 -10.895 7.018 1.00 96.50 99 ARG A C 1
ATOM 782 O O . ARG A 1 99 ? -7.300 -11.894 6.602 1.00 96.50 99 ARG A O 1
ATOM 789 N N . HIS A 1 100 ? -6.822 -10.505 8.288 1.00 96.06 100 HIS A N 1
ATOM 790 C CA . HIS A 1 100 ? -7.714 -11.172 9.236 1.00 96.06 100 HIS A CA 1
ATOM 791 C C . HIS A 1 100 ? -9.189 -10.979 8.857 1.00 96.06 100 HIS A C 1
ATOM 793 O O . HIS A 1 100 ? -9.974 -11.911 8.996 1.00 96.06 100 HIS A O 1
ATOM 799 N N . PHE A 1 101 ? -9.554 -9.805 8.331 1.00 92.62 101 PHE A N 1
ATOM 800 C CA . PHE A 1 101 ? -10.920 -9.532 7.877 1.00 92.62 101 PHE A CA 1
ATOM 801 C C . PHE A 1 101 ? -11.240 -10.169 6.521 1.00 92.62 101 PHE A C 1
ATOM 803 O O . PHE A 1 101 ? -12.326 -10.716 6.346 1.00 92.62 101 PHE A O 1
ATOM 810 N N . TYR A 1 102 ? -10.305 -10.118 5.568 1.00 94.12 102 TYR A N 1
ATOM 811 C CA . TYR A 1 102 ? -10.481 -10.726 4.250 1.00 94.12 102 TYR A CA 1
ATOM 812 C C . TYR A 1 102 ? -9.166 -11.337 3.735 1.00 94.12 102 TYR A C 1
ATOM 814 O O . TYR A 1 102 ? -8.352 -10.642 3.118 1.00 94.12 102 TYR A O 1
ATOM 822 N N . PRO A 1 103 ? -8.929 -12.639 3.992 1.00 95.62 103 PRO A N 1
ATOM 823 C CA . PRO A 1 103 ? -7.649 -13.282 3.699 1.00 95.62 103 PRO A CA 1
ATOM 824 C C . PRO A 1 103 ? -7.274 -13.322 2.217 1.00 95.62 103 PRO A C 1
ATOM 826 O O . PRO A 1 103 ? -6.091 -13.244 1.888 1.00 95.62 103 PRO A O 1
ATOM 829 N N . SER A 1 104 ? -8.269 -13.441 1.336 1.00 95.94 104 SER A N 1
ATOM 830 C CA . SER A 1 104 ? -8.073 -13.587 -0.108 1.00 95.94 104 SER A CA 1
ATOM 831 C C . SER A 1 104 ? -7.725 -12.279 -0.819 1.00 95.94 104 SER A C 1
ATOM 833 O O . SER A 1 104 ? -7.220 -12.331 -1.934 1.00 95.94 104 SER A O 1
ATOM 835 N N . ASP A 1 105 ? -7.971 -11.117 -0.203 1.00 95.00 105 ASP A N 1
ATOM 836 C CA . ASP A 1 105 ? -7.688 -9.808 -0.804 1.00 95.00 105 ASP A CA 1
ATOM 837 C C . ASP A 1 105 ? -7.594 -8.694 0.263 1.00 95.00 105 ASP A C 1
ATOM 839 O O . ASP A 1 105 ? -8.495 -7.856 0.403 1.00 95.00 105 ASP A O 1
ATOM 843 N N . PRO A 1 106 ? -6.503 -8.653 1.047 1.00 95.38 106 PRO A N 1
ATOM 844 C CA . PRO A 1 106 ? -6.328 -7.645 2.088 1.00 95.38 106 PRO A CA 1
ATOM 845 C C . PRO A 1 106 ? -6.239 -6.219 1.526 1.00 95.38 106 PRO A C 1
ATOM 847 O O . PRO A 1 106 ? -6.639 -5.274 2.203 1.00 95.38 106 PRO A O 1
ATOM 850 N N . ALA A 1 107 ? -5.741 -6.039 0.297 1.00 94.75 107 ALA A N 1
ATOM 851 C CA . ALA A 1 107 ? -5.554 -4.723 -0.317 1.00 94.75 107 ALA A CA 1
ATOM 852 C C . ALA A 1 107 ? -6.870 -4.050 -0.750 1.00 94.75 107 ALA A C 1
ATOM 854 O O . ALA A 1 107 ? -6.886 -2.842 -1.005 1.00 94.75 107 ALA A O 1
ATOM 855 N N . ARG A 1 108 ? -7.989 -4.788 -0.772 1.00 91.44 108 ARG A N 1
ATOM 856 C CA . ARG A 1 108 ? -9.334 -4.244 -1.011 1.00 91.44 108 ARG A CA 1
ATOM 857 C C . ARG A 1 108 ? -9.678 -3.067 -0.102 1.00 91.44 108 ARG A C 1
ATOM 859 O O . ARG A 1 108 ? -10.308 -2.110 -0.554 1.00 91.44 108 ARG A O 1
ATOM 866 N N . TYR A 1 109 ? -9.252 -3.127 1.160 1.00 91.25 109 TYR A N 1
ATOM 867 C CA . TYR A 1 109 ? -9.599 -2.136 2.180 1.00 91.25 109 TYR A CA 1
ATOM 868 C C . TYR A 1 109 ? -8.975 -0.760 1.953 1.00 91.25 109 TYR A C 1
ATOM 870 O O . TYR A 1 109 ? -9.369 0.187 2.626 1.00 91.25 109 TYR A O 1
ATOM 878 N N . ASP A 1 110 ? -8.051 -0.604 1.003 1.00 90.75 110 ASP A N 1
ATOM 879 C CA . ASP A 1 110 ? -7.505 0.716 0.694 1.00 90.75 110 ASP A CA 1
ATOM 880 C C . ASP A 1 110 ? -8.604 1.720 0.299 1.00 90.75 110 ASP A C 1
ATOM 882 O O . ASP A 1 110 ? -8.602 2.851 0.776 1.00 90.75 110 ASP A O 1
ATOM 886 N N . PHE A 1 111 ? -9.627 1.287 -0.451 1.00 83.25 111 PHE A N 1
ATOM 887 C CA . PHE A 1 111 ? -10.777 2.153 -0.755 1.00 83.25 111 PHE A CA 1
ATOM 888 C C . PHE A 1 111 ? -11.554 2.569 0.501 1.00 83.25 111 PHE A C 1
ATOM 890 O O . PHE A 1 111 ? -11.993 3.714 0.602 1.00 83.25 111 PHE A O 1
ATOM 897 N N . ALA A 1 112 ? -11.688 1.670 1.482 1.00 81.25 112 ALA A N 1
ATOM 898 C CA . ALA A 1 112 ? -12.384 1.969 2.731 1.00 81.25 112 ALA A CA 1
ATOM 899 C C . ALA A 1 112 ? -11.649 3.049 3.543 1.00 81.25 112 ALA A C 1
ATOM 901 O O . ALA A 1 112 ? -12.290 3.900 4.151 1.00 81.25 112 ALA A O 1
ATOM 902 N N . PHE A 1 113 ? -10.313 3.075 3.499 1.00 82.12 113 PHE A N 1
ATOM 903 C CA . PHE A 1 113 ? -9.529 4.118 4.166 1.00 82.12 113 PHE A CA 1
ATOM 904 C C . PHE A 1 113 ? -9.598 5.488 3.475 1.00 82.12 113 PHE A C 1
ATOM 906 O O . PHE A 1 113 ? -9.319 6.495 4.124 1.00 82.12 113 PHE A O 1
ATOM 913 N N . PHE A 1 114 ? -9.994 5.545 2.199 1.00 70.69 114 PHE A N 1
ATOM 914 C CA . PHE A 1 114 ? -10.248 6.799 1.482 1.00 70.69 114 PHE A CA 1
ATOM 915 C C . PHE A 1 114 ? -11.672 7.336 1.695 1.00 70.69 114 PHE A C 1
ATOM 917 O O . PHE A 1 114 ? -11.843 8.545 1.832 1.00 70.69 114 PHE A O 1
ATOM 924 N N . GLY A 1 115 ? -12.685 6.463 1.762 1.00 59.81 115 GLY A N 1
ATOM 925 C CA . GLY A 1 115 ? -14.093 6.875 1.870 1.00 59.81 115 GLY A CA 1
ATOM 926 C C . GLY A 1 115 ? -14.454 7.572 3.185 1.00 59.81 115 GLY A C 1
ATOM 927 O O . GLY A 1 115 ? -15.185 8.553 3.173 1.00 59.81 115 GLY A O 1
ATOM 928 N N . VAL A 1 116 ? -13.880 7.134 4.311 1.00 54.22 116 VAL A N 1
ATOM 929 C CA . VAL A 1 116 ? -14.235 7.619 5.666 1.00 54.22 116 VAL A CA 1
ATOM 930 C C . VAL A 1 116 ? -13.903 9.107 5.900 1.00 54.22 116 VAL A C 1
ATOM 932 O O . VAL A 1 116 ? -14.352 9.683 6.883 1.00 54.22 116 VAL A O 1
ATOM 935 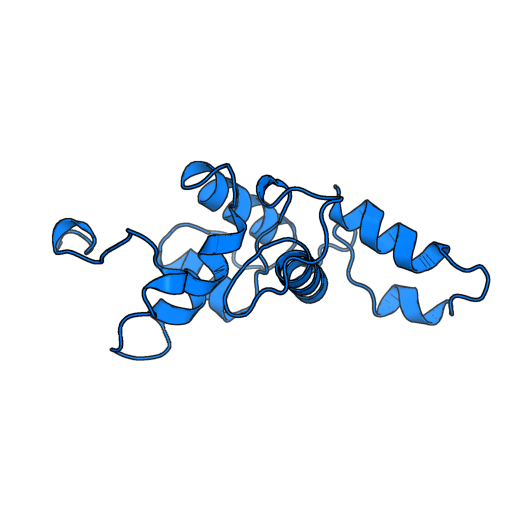N N . GLY A 1 117 ? -13.133 9.755 5.018 1.00 49.88 117 GLY A N 1
ATOM 936 C CA . GLY A 1 117 ? -12.732 11.159 5.184 1.00 49.88 117 GLY A CA 1
ATOM 937 C C . GLY A 1 117 ? -13.049 12.088 4.016 1.00 49.88 117 GLY A C 1
ATOM 938 O O . GLY A 1 117 ? -12.612 13.236 4.063 1.00 49.88 117 GLY A O 1
ATOM 939 N N . ALA A 1 118 ? -13.725 11.615 2.964 1.00 51.53 118 ALA A N 1
ATOM 940 C CA . ALA A 1 118 ? -13.888 12.396 1.740 1.00 51.53 118 ALA A CA 1
ATOM 941 C C . ALA A 1 118 ? -15.245 13.111 1.647 1.00 51.53 118 ALA A C 1
ATOM 943 O O . ALA A 1 118 ? -15.235 14.313 1.398 1.00 51.53 118 ALA A O 1
ATOM 944 N N . GLN A 1 119 ? -16.384 12.429 1.834 1.00 53.69 119 GLN A N 1
ATOM 945 C CA . GLN A 1 119 ? -17.736 12.992 1.649 1.00 53.69 119 GLN A CA 1
ATOM 946 C C . GLN A 1 119 ? -18.783 12.176 2.436 1.00 53.69 119 GLN A C 1
ATOM 948 O O . GLN A 1 119 ? -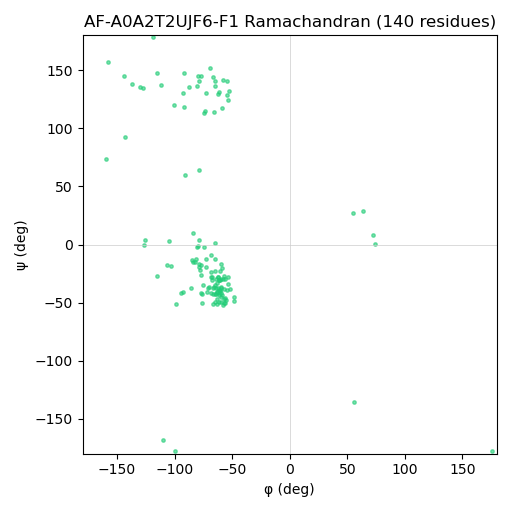18.555 10.998 2.694 1.00 53.69 119 GLN A O 1
ATOM 953 N N . ASP A 1 120 ? -19.933 12.781 2.766 1.00 53.12 120 ASP A N 1
ATOM 954 C CA . ASP A 1 120 ? -21.120 12.114 3.357 1.00 53.12 120 ASP A CA 1
ATOM 955 C C . ASP A 1 120 ? -21.787 11.086 2.410 1.00 53.12 120 ASP A C 1
ATOM 957 O O . ASP A 1 120 ? -22.789 10.460 2.760 1.00 53.12 120 ASP A O 1
ATOM 961 N N . ASP A 1 121 ? -21.234 10.887 1.211 1.00 55.97 121 ASP A N 1
ATOM 962 C CA . ASP A 1 121 ? -21.758 9.972 0.205 1.00 55.97 121 ASP A CA 1
ATOM 963 C C . ASP A 1 121 ? -21.217 8.547 0.388 1.00 55.97 121 ASP A C 1
ATOM 965 O O . ASP A 1 121 ? -20.021 8.307 0.587 1.00 55.97 121 ASP A O 1
ATOM 969 N N . SER A 1 122 ? -22.109 7.561 0.274 1.00 61.09 122 SER A N 1
ATOM 970 C CA . SER A 1 122 ? -21.730 6.148 0.301 1.00 61.09 122 SER A CA 1
ATOM 971 C C . SER A 1 122 ? -20.859 5.783 -0.906 1.00 61.09 122 SER A C 1
ATOM 973 O O . SER A 1 122 ? -21.192 6.136 -2.038 1.00 61.09 122 SER A O 1
ATOM 975 N N . LEU A 1 123 ? -19.791 5.006 -0.687 1.00 63.09 123 LEU A N 1
ATOM 976 C CA . LEU A 1 123 ? -18.997 4.428 -1.777 1.00 63.09 123 LEU A CA 1
ATOM 977 C C . LEU A 1 123 ? -19.875 3.551 -2.688 1.00 63.09 123 LEU A C 1
ATOM 979 O O . LEU A 1 123 ? -20.732 2.812 -2.206 1.00 63.09 123 LEU A O 1
ATOM 983 N N . ASP A 1 124 ? -19.626 3.603 -3.999 1.00 68.75 124 ASP A N 1
ATOM 984 C CA . ASP A 1 124 ? -20.330 2.790 -5.001 1.00 68.75 124 ASP A CA 1
ATOM 985 C C . ASP A 1 124 ? -20.261 1.286 -4.654 1.00 68.75 124 ASP A C 1
ATOM 987 O O . ASP A 1 124 ? -19.234 0.780 -4.182 1.00 68.75 124 ASP A O 1
ATOM 991 N N . THR A 1 125 ? -21.365 0.566 -4.883 1.00 71.25 125 THR A N 1
ATOM 992 C CA . THR A 1 125 ? -21.544 -0.838 -4.473 1.00 71.25 125 THR A CA 1
ATOM 993 C C . THR A 1 125 ? -20.521 -1.786 -5.092 1.00 71.25 125 THR A C 1
ATOM 995 O O . THR A 1 125 ? -20.204 -2.824 -4.513 1.00 71.25 125 THR A O 1
ATOM 998 N N . ARG A 1 126 ? -19.909 -1.415 -6.221 1.00 67.81 126 ARG A N 1
ATOM 999 C CA . ARG A 1 126 ? -18.793 -2.160 -6.825 1.00 67.81 126 ARG A CA 1
ATOM 1000 C C . ARG A 1 126 ? -17.542 -2.169 -5.941 1.00 67.81 126 ARG A C 1
ATOM 1002 O O . ARG A 1 126 ? -16.711 -3.063 -6.077 1.00 67.81 126 ARG A O 1
ATOM 1009 N N . PHE A 1 127 ? -17.393 -1.204 -5.031 1.00 62.28 127 PHE A N 1
ATOM 1010 C CA . PHE A 1 127 ? -16.288 -1.142 -4.069 1.00 62.28 127 PHE A CA 1
ATOM 1011 C C . PHE A 1 127 ? -16.645 -1.812 -2.740 1.00 62.28 127 PHE A C 1
ATOM 1013 O O . PHE A 1 127 ? -15.832 -2.554 -2.173 1.00 62.28 127 PHE A O 1
ATOM 1020 N N . THR A 1 128 ? -17.868 -1.604 -2.249 1.00 64.31 128 THR A N 1
ATOM 1021 C CA . THR A 1 128 ? -18.324 -2.175 -0.974 1.00 64.31 128 THR A CA 1
ATOM 1022 C C . THR A 1 128 ? -18.684 -3.657 -1.093 1.00 64.31 128 THR A C 1
ATOM 1024 O O . THR A 1 128 ? -18.512 -4.406 -0.131 1.00 64.31 128 THR A O 1
ATOM 1027 N N . GLY A 1 129 ? -19.071 -4.128 -2.285 1.00 70.69 129 GLY A N 1
ATOM 1028 C CA . GLY A 1 129 ? -19.710 -5.434 -2.466 1.00 70.69 129 GLY A CA 1
ATOM 1029 C C . GLY A 1 129 ? -20.957 -5.527 -1.587 1.00 70.69 129 GLY A C 1
ATOM 1030 O O . GLY A 1 129 ? -21.678 -4.543 -1.443 1.00 70.69 129 GLY A O 1
ATOM 1031 N N . ASP A 1 130 ? -21.135 -6.662 -0.913 1.00 66.81 130 ASP A N 1
ATOM 1032 C CA . ASP A 1 130 ? -22.250 -6.880 0.021 1.00 66.81 130 ASP A CA 1
ATOM 1033 C C . ASP A 1 130 ? -22.097 -6.137 1.363 1.00 66.81 130 ASP A C 1
ATOM 1035 O O . ASP A 1 130 ? -22.973 -6.213 2.226 1.00 66.81 130 ASP A O 1
ATOM 1039 N N . ASN A 1 131 ? -20.990 -5.413 1.581 1.00 63.03 131 ASN A N 1
ATOM 1040 C CA . ASN A 1 131 ? -20.808 -4.650 2.813 1.00 63.03 131 ASN A CA 1
ATOM 1041 C C . ASN A 1 131 ? -21.709 -3.410 2.800 1.00 63.03 131 ASN A C 1
ATOM 1043 O O . ASN A 1 131 ? -21.495 -2.484 2.020 1.00 63.03 131 ASN A O 1
ATOM 1047 N N . SER A 1 132 ? -22.670 -3.357 3.718 1.00 60.94 132 SER A N 1
ATOM 1048 C CA . SER A 1 132 ? -23.487 -2.171 3.987 1.00 60.94 132 SER A CA 1
ATOM 1049 C C . SER A 1 132 ? -23.163 -1.604 5.367 1.00 60.94 132 SER A C 1
ATOM 1051 O O . SER A 1 132 ? -23.085 -2.368 6.332 1.00 60.94 132 SER A O 1
ATOM 1053 N N . VAL A 1 133 ? -23.053 -0.281 5.491 1.00 60.47 133 VAL A N 1
ATOM 1054 C CA . VAL A 1 133 ? -23.027 0.372 6.807 1.00 60.47 133 VAL A CA 1
ATOM 1055 C C . VAL A 1 133 ? -24.448 0.356 7.365 1.00 60.47 133 VAL A C 1
ATOM 1057 O O . VAL A 1 133 ? -25.344 0.992 6.816 1.00 60.47 133 VAL A O 1
ATOM 1060 N N . ASN A 1 134 ? -24.672 -0.384 8.447 1.00 63.47 134 ASN A N 1
ATOM 1061 C CA . ASN A 1 134 ? -25.935 -0.366 9.183 1.00 63.47 134 ASN A CA 1
ATOM 1062 C C . ASN A 1 134 ? -25.694 0.105 10.630 1.00 63.47 134 ASN A C 1
ATOM 1064 O O . ASN A 1 134 ? -24.562 0.377 11.027 1.00 63.47 134 ASN A O 1
ATOM 1068 N 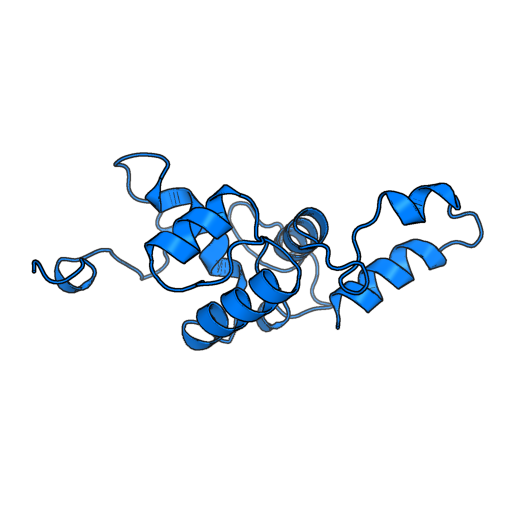N . ARG A 1 135 ? -26.749 0.206 11.450 1.00 56.75 135 ARG A N 1
ATOM 1069 C CA . ARG A 1 135 ? -26.614 0.649 12.853 1.00 56.75 135 ARG A CA 1
ATOM 1070 C C . ARG A 1 135 ? -25.648 -0.204 13.688 1.00 56.75 135 ARG A C 1
ATOM 1072 O O . ARG A 1 135 ? -25.073 0.328 14.626 1.00 56.75 135 ARG A O 1
ATOM 1079 N N . SER A 1 136 ? -25.453 -1.482 13.355 1.00 57.62 136 SER A N 1
ATOM 1080 C CA . SER A 1 136 ? -24.474 -2.356 14.027 1.00 57.62 136 SER A CA 1
ATOM 1081 C C . SER A 1 136 ? -23.031 -2.124 13.567 1.00 57.62 136 SER A C 1
ATOM 1083 O O . SER A 1 136 ? -22.098 -2.535 14.247 1.00 57.62 136 SER A O 1
ATOM 1085 N N . SER A 1 137 ? -22.843 -1.459 12.424 1.00 55.88 137 SER A N 1
ATOM 1086 C CA . SER A 1 137 ? -21.534 -1.070 11.890 1.00 55.88 137 SER A CA 1
ATOM 1087 C C . SER A 1 137 ? -21.005 0.226 12.510 1.00 55.88 137 SER A C 1
ATOM 1089 O O . SER A 1 137 ? -19.826 0.539 12.351 1.00 55.88 137 SER A O 1
ATOM 1091 N N . LEU A 1 138 ? -21.866 0.998 13.182 1.00 53.22 138 LEU A N 1
ATOM 1092 C CA . LEU A 1 138 ? -21.467 2.205 13.898 1.00 53.22 138 LEU A CA 1
ATOM 1093 C C . LEU A 1 138 ? -20.848 1.829 15.251 1.00 53.22 138 LEU A C 1
ATOM 1095 O O . LEU A 1 138 ? -21.307 0.875 15.884 1.00 53.22 138 LEU A O 1
ATOM 1099 N N . PRO A 1 139 ? -19.838 2.577 15.728 1.00 48.12 139 PRO A N 1
ATOM 1100 C CA . PRO A 1 139 ? -19.340 2.409 17.085 1.00 48.12 139 PRO A CA 1
ATOM 1101 C C . PRO A 1 139 ? -20.502 2.507 18.074 1.00 48.12 139 PRO A C 1
ATOM 1103 O O . PRO A 1 139 ? -21.307 3.438 17.982 1.00 48.12 139 PRO A O 1
ATOM 1106 N N . THR A 1 140 ? -20.591 1.568 19.019 1.00 49.69 140 THR A N 1
ATOM 1107 C CA . THR A 1 140 ? -21.577 1.645 20.100 1.00 49.69 140 THR A CA 1
ATOM 1108 C C . THR A 1 140 ? -21.427 3.004 20.788 1.00 49.69 140 THR A C 1
ATOM 1110 O O . THR A 1 140 ? -20.306 3.329 21.202 1.00 49.69 140 THR A O 1
ATOM 1113 N N . PRO A 1 141 ? -22.499 3.814 20.891 1.00 48.47 141 PRO A N 1
ATOM 1114 C CA . PRO A 1 141 ? -22.436 5.069 21.626 1.00 48.47 141 PRO A CA 1
ATOM 1115 C C . PRO A 1 141 ? -21.926 4.783 23.040 1.00 48.47 141 PRO A C 1
ATOM 1117 O O . PRO A 1 141 ? -22.406 3.846 23.681 1.00 48.47 141 PRO A O 1
ATOM 1120 N N . ARG A 1 142 ? -20.903 5.527 23.469 1.00 44.59 142 ARG A N 1
ATOM 1121 C CA . ARG A 1 142 ? -20.387 5.450 24.840 1.00 44.59 142 ARG A CA 1
ATOM 1122 C C . ARG A 1 142 ? -21.385 6.028 25.829 1.00 44.59 142 ARG A C 1
ATOM 1124 O O . ARG A 1 142 ? -22.029 7.036 25.464 1.00 44.59 142 ARG A O 1
#

Radius of gyration: 16.57 Å; Cα contacts (8 Å, |Δi|>4): 166; chains: 1; bounding box: 49×27×44 Å